Protein AF-A0A6J4JH28-F1 (afdb_monomer)

InterPro domains:
  IPR009057 Homedomain-like superfamily [SSF46689] (2-47)
  IPR018060 AraC-like, DNA binding HTH domain [PF12833] (2-46)
  IPR018060 AraC-like, DNA binding HTH domain [PS01124] (1-47)
  IPR020449 Transcription regulator HTH, AraC- type, HTH domain [PR00032] (14-29)
  IPR020449 Transcription regulator HTH, AraC- type, HTH domain [PR00032] (29-45)

Foldseek 3Di:
DCVVVVLPDDDQPCVNVCVVVVHPDSVVVQVVCCVVVVDGPVVVVVVVVVVD

Sequence (52 aa):
AHAQRLLVTGDASVLDIAFDSGFESTSRFYAAFKQACGCSPGAYRAALHDRG

Solvent-accessible surface area (backbone atoms only — not comparable to full-atom values): 3248 Å² total; per-residue (Å²): 141,60,75,76,59,66,77,70,64,72,91,68,47,72,57,54,56,16,49,76,71,71,34,96,39,51,71,62,37,45,53,54,42,25,70,75,68,74,45,43,71,66,57,55,48,48,65,57,60,71,73,107

Radius of gyration: 11.13 Å; Cα contacts (8 Å, |Δi|>4): 24; chains: 1; bounding box: 22×21×28 Å

Secondary structure (DSSP, 8-state):
--HHHHTTSS---HHHHHHHTT-S-HHHHHHHHHHHHSS-HHHHHHHHHTT-

Mean predicted aligned error: 8.92 Å

Structure (mmCIF, N/CA/C/O backbone):
data_AF-A0A6J4JH28-F1
#
_entry.id   AF-A0A6J4JH28-F1
#
loop_
_atom_site.group_PDB
_atom_site.id
_atom_site.type_symbol
_atom_site.label_atom_id
_atom_site.label_alt_id
_atom_site.label_comp_id
_atom_site.label_asym_id
_atom_site.label_entity_id
_atom_site.label_seq_id
_atom_site.pdbx_PDB_ins_code
_atom_site.Cartn_x
_atom_site.Cartn_y
_atom_site.Cartn_z
_atom_site.occupancy
_atom_site.B_iso_or_equiv
_atom_site.auth_seq_id
_atom_site.auth_comp_id
_atom_site.auth_asym_id
_atom_site.auth_atom_id
_atom_site.pdbx_PDB_model_num
ATOM 1 N N . ALA A 1 1 ? -11.350 -14.881 -8.441 1.00 50.22 1 ALA A N 1
ATOM 2 C CA . ALA A 1 1 ? -11.559 -14.010 -7.261 1.00 50.22 1 ALA A CA 1
ATOM 3 C C . ALA A 1 1 ? -10.630 -14.415 -6.100 1.00 50.22 1 ALA A C 1
ATOM 5 O O . ALA A 1 1 ? -11.090 -14.919 -5.082 1.00 50.22 1 ALA A O 1
ATOM 6 N N . HIS A 1 2 ? -9.311 -14.234 -6.263 1.00 45.50 2 HIS A N 1
ATOM 7 C CA . HIS A 1 2 ? -8.291 -14.607 -5.260 1.00 45.50 2 HIS A CA 1
ATOM 8 C C . HIS A 1 2 ? -7.563 -13.398 -4.652 1.00 45.50 2 HIS A C 1
ATOM 10 O O . HIS A 1 2 ? -7.231 -13.429 -3.472 1.00 45.50 2 HIS A O 1
ATOM 16 N N . ALA A 1 3 ? -7.421 -12.301 -5.404 1.00 48.66 3 ALA A N 1
ATOM 17 C CA . ALA A 1 3 ? -6.714 -11.093 -4.967 1.00 48.66 3 ALA A CA 1
ATOM 18 C C . ALA A 1 3 ? -7.313 -10.429 -3.709 1.00 48.66 3 ALA A C 1
ATOM 20 O O . ALA A 1 3 ? -6.587 -9.873 -2.896 1.00 48.66 3 ALA A O 1
ATOM 21 N N . GLN A 1 4 ? -8.628 -10.541 -3.497 1.00 48.19 4 GLN A N 1
ATOM 22 C CA . GLN A 1 4 ? -9.285 -9.962 -2.318 1.00 48.19 4 GLN A CA 1
ATOM 23 C C . GLN A 1 4 ? -8.981 -10.709 -1.010 1.00 48.19 4 GLN A C 1
ATOM 25 O O . GLN A 1 4 ? -9.119 -10.118 0.054 1.00 48.19 4 GLN A O 1
ATOM 30 N N . ARG A 1 5 ? -8.548 -11.981 -1.055 1.00 50.00 5 ARG A N 1
ATOM 31 C CA . ARG A 1 5 ? -8.210 -12.740 0.167 1.00 50.00 5 ARG A CA 1
ATOM 32 C C . ARG A 1 5 ? -6.798 -12.455 0.671 1.00 50.00 5 ARG A C 1
ATOM 34 O O . ARG A 1 5 ? -6.590 -12.468 1.876 1.00 50.00 5 ARG A O 1
ATOM 41 N N . LEU A 1 6 ? -5.867 -12.133 -0.227 1.00 50.81 6 LEU A N 1
ATOM 42 C CA . LEU A 1 6 ? -4.500 -11.739 0.138 1.00 50.81 6 LEU A CA 1
ATOM 43 C C . LEU A 1 6 ? -4.432 -10.372 0.837 1.00 50.81 6 LEU A C 1
ATOM 45 O O . LEU A 1 6 ? -3.492 -10.111 1.574 1.00 50.81 6 LEU A O 1
ATOM 49 N N . LEU A 1 7 ? -5.453 -9.526 0.680 1.00 49.44 7 LEU A N 1
ATOM 50 C CA . LEU A 1 7 ? -5.549 -8.236 1.377 1.00 49.44 7 LEU A CA 1
ATOM 51 C C . LEU A 1 7 ? -5.940 -8.352 2.863 1.00 49.44 7 LEU A C 1
ATOM 53 O O . LEU A 1 7 ? -5.894 -7.351 3.573 1.00 49.44 7 LEU A O 1
ATOM 57 N N . VAL A 1 8 ? -6.327 -9.545 3.334 1.00 57.09 8 VAL A N 1
ATOM 58 C CA . VAL A 1 8 ? -6.854 -9.766 4.695 1.00 57.09 8 VAL A CA 1
ATOM 59 C C . VAL A 1 8 ? -5.845 -10.471 5.613 1.00 57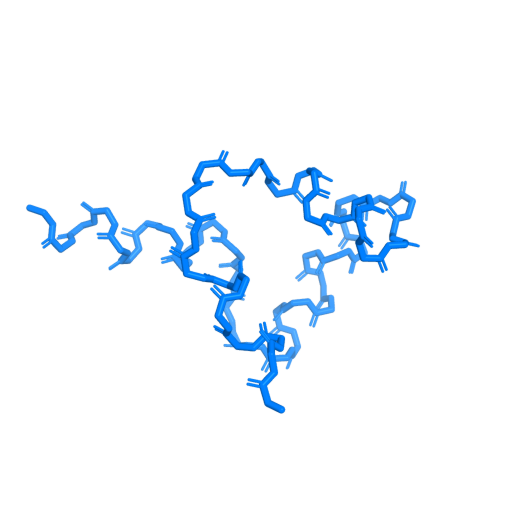.09 8 VAL A C 1
ATOM 61 O O . VAL A 1 8 ? -5.968 -10.404 6.833 1.00 57.09 8 VAL A O 1
ATOM 64 N N . THR A 1 9 ? -4.807 -11.112 5.076 1.00 45.66 9 THR A N 1
ATOM 65 C CA . THR A 1 9 ? -3.850 -11.883 5.880 1.00 45.66 9 THR A CA 1
ATOM 66 C C . THR A 1 9 ? -2.619 -11.060 6.252 1.00 45.66 9 THR A C 1
ATOM 68 O O . THR A 1 9 ? -1.673 -10.976 5.480 1.00 45.66 9 THR A O 1
ATOM 71 N N . GLY A 1 10 ? -2.679 -10.476 7.452 1.00 52.47 10 GLY A N 1
ATOM 72 C CA . GLY A 1 10 ? -1.634 -10.548 8.484 1.00 52.47 10 GLY A CA 1
ATOM 73 C C . GLY A 1 10 ? -0.262 -9.947 8.176 1.00 52.47 10 GLY A C 1
ATOM 74 O O . GLY A 1 10 ? 0.468 -10.472 7.351 1.00 52.47 10 GLY A O 1
ATOM 75 N N . ASP A 1 11 ? 0.098 -8.898 8.922 1.00 52.66 11 ASP A N 1
ATOM 76 C CA . ASP A 1 11 ? 1.465 -8.441 9.252 1.00 52.66 11 ASP A CA 1
ATOM 77 C C . ASP A 1 11 ? 2.510 -8.204 8.149 1.00 52.66 11 ASP A C 1
ATOM 79 O O . ASP A 1 11 ? 3.560 -7.638 8.446 1.00 52.66 11 ASP A O 1
ATOM 83 N N . ALA A 1 12 ? 2.242 -8.512 6.880 1.00 60.59 12 ALA A N 1
ATOM 84 C CA . ALA A 1 12 ? 3.155 -8.205 5.788 1.00 60.59 1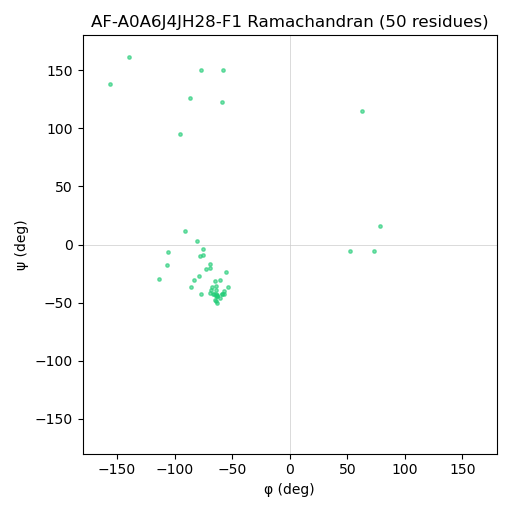2 ALA A CA 1
ATOM 85 C C . ALA A 1 12 ? 3.386 -6.695 5.770 1.00 60.59 12 ALA A C 1
ATOM 87 O O . ALA A 1 12 ? 2.421 -5.920 5.715 1.00 60.59 12 ALA A O 1
ATOM 88 N N . SER A 1 13 ? 4.640 -6.259 5.871 1.00 68.62 13 SER A N 1
ATOM 89 C CA . SER A 1 13 ? 4.981 -4.843 5.861 1.00 68.62 13 SER A CA 1
ATOM 90 C C . SER A 1 13 ? 4.459 -4.216 4.569 1.00 68.62 13 SER A C 1
ATOM 92 O O . S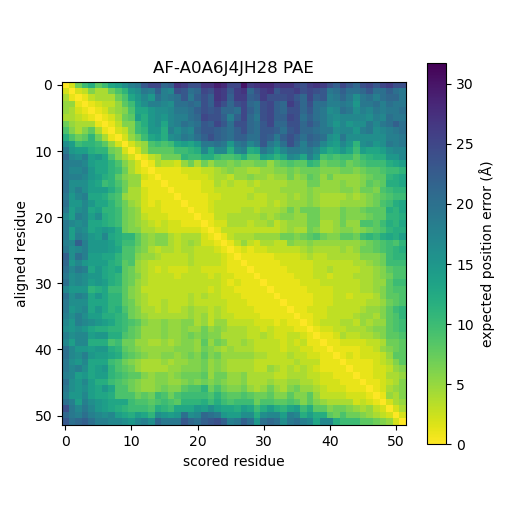ER A 1 13 ? 4.366 -4.866 3.530 1.00 68.62 13 SER A O 1
ATOM 94 N N . VAL A 1 14 ? 4.117 -2.927 4.594 1.00 69.69 14 VAL A N 1
ATOM 95 C CA . VAL A 1 14 ? 3.753 -2.209 3.359 1.00 69.69 14 VAL A CA 1
ATOM 96 C C . VAL A 1 14 ? 4.875 -2.310 2.307 1.00 69.69 14 VAL A C 1
ATOM 98 O O . VAL A 1 14 ? 4.599 -2.227 1.115 1.00 69.69 14 VAL A O 1
ATOM 101 N N . LEU A 1 15 ? 6.120 -2.544 2.745 1.00 72.62 15 LEU A N 1
ATOM 102 C CA . LEU A 1 15 ? 7.254 -2.905 1.890 1.00 72.62 15 LEU A CA 1
ATOM 103 C C . LEU A 1 15 ? 7.061 -4.239 1.168 1.00 72.62 15 LEU A C 1
ATOM 105 O O . LEU A 1 15 ? 7.227 -4.275 -0.046 1.00 72.62 15 LEU A O 1
ATOM 109 N N . ASP A 1 16 ? 6.694 -5.301 1.883 1.00 76.88 16 ASP A N 1
ATOM 110 C CA . ASP A 1 16 ? 6.552 -6.640 1.302 1.00 76.88 16 ASP A CA 1
ATOM 111 C C . ASP A 1 16 ? 5.447 -6.653 0.247 1.00 76.88 16 ASP A C 1
ATOM 113 O O . ASP A 1 16 ? 5.649 -7.138 -0.859 1.00 76.88 16 ASP A O 1
ATOM 117 N N . ILE A 1 17 ? 4.309 -6.015 0.543 1.00 75.88 17 ILE A N 1
ATOM 118 C CA . ILE A 1 17 ? 3.193 -5.897 -0.406 1.00 75.88 17 ILE A CA 1
ATOM 119 C C . ILE A 1 17 ? 3.604 -5.075 -1.634 1.00 75.88 17 ILE A C 1
ATOM 121 O O . ILE A 1 17 ? 3.211 -5.405 -2.753 1.00 75.88 17 ILE A O 1
ATOM 125 N N . ALA A 1 18 ? 4.390 -4.008 -1.447 1.00 79.25 18 ALA A N 1
ATOM 126 C CA . ALA A 1 18 ? 4.883 -3.197 -2.554 1.00 79.25 18 ALA A CA 1
ATOM 127 C C . ALA A 1 18 ? 5.809 -4.011 -3.470 1.00 79.25 18 ALA A C 1
ATOM 129 O O . ALA A 1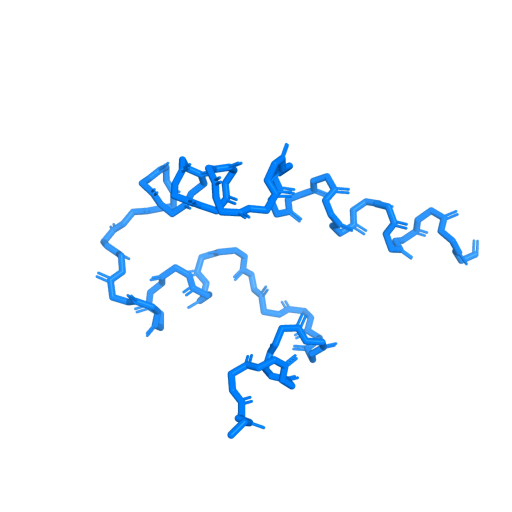 18 ? 5.590 -4.018 -4.681 1.00 79.25 18 ALA A O 1
ATOM 130 N N . PHE A 1 19 ? 6.780 -4.730 -2.900 1.00 80.44 19 PHE A N 1
ATOM 131 C CA . PHE A 1 19 ? 7.700 -5.575 -3.662 1.00 80.44 19 PHE A CA 1
ATOM 132 C C . PHE A 1 19 ? 6.986 -6.731 -4.367 1.00 80.44 19 PHE A C 1
ATOM 134 O O . PHE A 1 19 ? 7.224 -6.948 -5.554 1.00 80.44 19 PHE A O 1
ATOM 141 N N . ASP A 1 20 ? 6.066 -7.414 -3.686 1.00 80.88 20 ASP A N 1
ATOM 142 C CA . ASP A 1 20 ? 5.280 -8.515 -4.260 1.00 80.88 20 ASP A CA 1
ATOM 143 C C . ASP A 1 20 ? 4.354 -8.031 -5.392 1.00 80.88 20 ASP A C 1
ATOM 145 O O . ASP A 1 20 ? 4.142 -8.711 -6.392 1.00 80.88 20 ASP A O 1
ATOM 149 N N . SER A 1 21 ? 3.877 -6.787 -5.293 1.00 75.75 21 SER A N 1
ATOM 150 C CA . SER A 1 21 ? 3.090 -6.126 -6.341 1.00 75.75 21 SER A CA 1
ATOM 151 C C . SER A 1 21 ? 3.943 -5.551 -7.486 1.00 75.75 21 SER A C 1
ATOM 153 O O . SER A 1 21 ? 3.399 -4.901 -8.380 1.00 75.75 21 SER A O 1
ATOM 155 N N . GLY A 1 22 ? 5.267 -5.748 -7.471 1.00 82.12 22 GLY A N 1
ATOM 156 C CA . GLY A 1 22 ? 6.187 -5.269 -8.507 1.00 82.12 22 GLY A CA 1
ATOM 157 C C . GLY A 1 22 ? 6.533 -3.779 -8.421 1.00 82.12 22 GLY A C 1
ATOM 158 O O . GLY A 1 22 ? 7.028 -3.204 -9.390 1.00 82.12 22 GLY A O 1
ATOM 159 N N . PHE A 1 23 ? 6.274 -3.124 -7.286 1.00 81.75 23 PHE A N 1
ATOM 160 C CA . PHE A 1 23 ? 6.709 -1.750 -7.055 1.00 81.75 23 PHE A CA 1
ATOM 161 C C . PHE A 1 23 ? 8.122 -1.721 -6.480 1.00 81.75 23 PHE A C 1
ATOM 163 O O . PHE A 1 23 ? 8.394 -2.247 -5.408 1.00 81.75 23 PHE A O 1
ATOM 170 N N . GLU A 1 24 ? 8.997 -0.971 -7.140 1.00 78.62 24 GLU A N 1
ATOM 171 C CA . GLU A 1 24 ? 10.37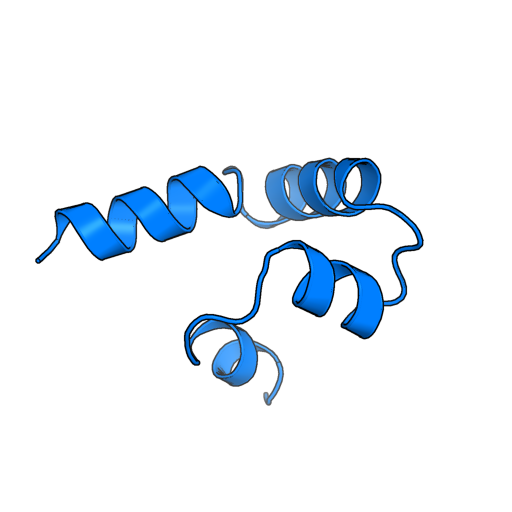6 -0.733 -6.691 1.00 78.62 24 GLU A CA 1
ATOM 172 C C . GLU A 1 24 ? 10.463 0.256 -5.514 1.00 78.62 24 GLU A C 1
ATOM 174 O O . GLU A 1 24 ? 11.543 0.562 -5.012 1.00 78.62 24 GLU A O 1
ATOM 179 N N . SER A 1 25 ? 9.338 0.839 -5.089 1.00 77.81 25 SER A N 1
ATOM 180 C CA . SER A 1 25 ? 9.309 1.821 -4.005 1.00 77.81 25 SER A CA 1
ATOM 181 C C . SER A 1 25 ? 7.955 1.901 -3.321 1.00 77.81 25 SER A C 1
ATOM 183 O O . SER A 1 25 ? 6.908 2.018 -3.966 1.00 77.81 25 SER A O 1
ATOM 185 N N . THR A 1 26 ? 7.997 1.988 -1.992 1.00 77.94 26 THR A N 1
ATOM 186 C CA . THR A 1 26 ? 6.822 2.206 -1.144 1.00 77.94 26 THR A CA 1
ATOM 187 C C . THR A 1 26 ? 6.077 3.480 -1.522 1.00 77.94 26 THR A C 1
ATOM 189 O O . THR A 1 26 ? 4.863 3.440 -1.644 1.00 77.94 26 THR A O 1
ATOM 192 N N . SER A 1 27 ? 6.748 4.597 -1.807 1.00 81.44 27 SER A N 1
ATOM 193 C CA . SER A 1 27 ? 6.071 5.856 -2.165 1.00 81.44 27 SER A CA 1
ATOM 194 C C . SER A 1 27 ? 5.140 5.727 -3.380 1.00 81.44 27 SER A C 1
ATOM 196 O O . SER A 1 27 ? 4.030 6.263 -3.367 1.00 81.44 27 SER A O 1
ATOM 198 N N . ARG A 1 28 ? 5.554 4.973 -4.413 1.00 82.81 28 ARG A N 1
ATOM 199 C CA . ARG A 1 28 ? 4.721 4.702 -5.602 1.00 82.81 28 ARG A CA 1
ATOM 200 C C . ARG A 1 28 ? 3.541 3.802 -5.249 1.00 82.81 28 ARG A C 1
ATOM 202 O O . ARG A 1 28 ? 2.420 4.081 -5.668 1.00 82.81 28 ARG A O 1
ATOM 209 N N . PHE A 1 29 ? 3.786 2.786 -4.426 1.00 83.94 29 PHE A N 1
ATOM 210 C CA . PHE A 1 29 ? 2.738 1.918 -3.903 1.00 83.94 29 PHE A CA 1
ATOM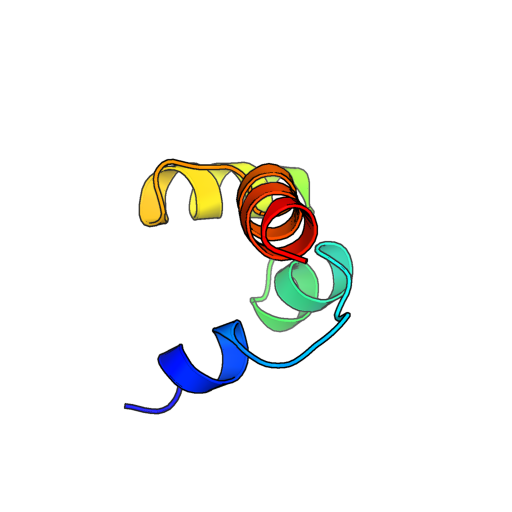 211 C C . PHE A 1 29 ? 1.708 2.695 -3.070 1.00 83.94 29 PHE A C 1
ATOM 213 O O . PHE A 1 29 ? 0.513 2.560 -3.300 1.00 83.94 29 PHE A O 1
ATOM 220 N N . TYR A 1 30 ? 2.139 3.575 -2.160 1.00 81.00 30 TYR A N 1
ATOM 221 C CA . TYR A 1 30 ? 1.249 4.407 -1.345 1.00 81.00 30 TYR A CA 1
ATOM 222 C C . TYR A 1 30 ? 0.352 5.302 -2.205 1.00 81.00 30 TYR A C 1
ATOM 224 O O . TYR A 1 30 ? -0.837 5.423 -1.915 1.00 81.00 30 TYR A O 1
ATOM 232 N N . ALA A 1 31 ? 0.898 5.913 -3.261 1.00 85.50 31 ALA A N 1
ATOM 233 C CA . ALA A 1 31 ? 0.118 6.733 -4.184 1.00 85.50 31 ALA A CA 1
ATOM 234 C C . ALA A 1 31 ? -0.928 5.899 -4.941 1.00 85.50 31 ALA A C 1
ATOM 236 O O . ALA A 1 31 ? -2.102 6.270 -4.960 1.00 85.50 31 ALA A O 1
ATOM 237 N N . ALA A 1 32 ? -0.525 4.754 -5.501 1.00 84.81 32 ALA A N 1
ATOM 238 C CA . ALA A 1 32 ? -1.422 3.848 -6.216 1.00 84.81 32 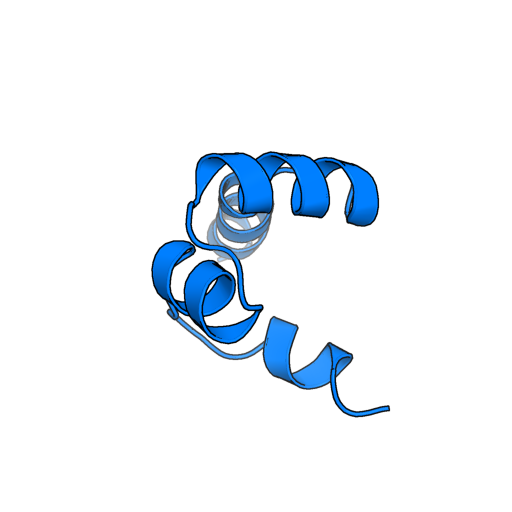ALA A CA 1
ATOM 239 C C . ALA A 1 32 ? -2.514 3.275 -5.297 1.00 84.81 32 ALA A C 1
ATOM 241 O O . ALA A 1 32 ? -3.693 3.291 -5.640 1.00 84.81 32 ALA A O 1
ATOM 242 N N . PHE A 1 33 ? -2.142 2.846 -4.090 1.00 83.75 33 PHE A N 1
ATOM 243 C CA . PHE A 1 33 ? -3.073 2.325 -3.095 1.00 83.75 33 PHE A CA 1
ATOM 244 C C . PHE A 1 33 ? -4.055 3.401 -2.633 1.00 83.75 33 PHE A C 1
ATOM 246 O O . PHE A 1 33 ? -5.250 3.147 -2.553 1.00 83.75 33 PHE A O 1
ATOM 253 N N . LYS A 1 34 ? -3.589 4.630 -2.386 1.00 84.44 34 LYS A N 1
ATOM 254 C CA . LYS A 1 34 ? -4.477 5.740 -2.020 1.00 84.44 34 LYS A CA 1
ATOM 255 C C . LYS A 1 34 ? -5.442 6.097 -3.150 1.00 84.44 34 LYS A C 1
ATOM 257 O O . LYS A 1 34 ? -6.583 6.437 -2.862 1.00 84.44 34 LYS A O 1
ATOM 262 N N . GLN A 1 35 ? -5.024 6.003 -4.411 1.00 83.88 35 GLN A N 1
ATOM 263 C CA . GLN A 1 35 ? -5.929 6.187 -5.550 1.00 83.88 35 GLN A CA 1
ATOM 264 C C . GLN A 1 35 ? -6.956 5.052 -5.668 1.00 83.88 35 GLN A C 1
ATOM 266 O O . GLN A 1 35 ? -8.117 5.322 -5.954 1.00 83.88 35 GLN A O 1
ATOM 271 N N . ALA A 1 36 ? -6.555 3.805 -5.411 1.00 83.06 36 ALA A N 1
ATOM 272 C CA . ALA A 1 36 ? -7.435 2.642 -5.517 1.00 83.06 36 ALA A CA 1
ATOM 273 C C . ALA A 1 36 ? -8.405 2.493 -4.328 1.00 83.06 36 ALA A C 1
ATOM 275 O O . ALA A 1 36 ? -9.577 2.182 -4.516 1.00 83.06 36 ALA A O 1
ATOM 276 N N . CYS A 1 37 ? -7.924 2.708 -3.103 1.00 79.69 37 CYS A N 1
ATOM 277 C CA . CYS A 1 37 ? -8.661 2.480 -1.856 1.00 79.69 37 CYS A CA 1
ATOM 278 C C . CYS A 1 37 ? -9.138 3.773 -1.177 1.00 79.69 37 CYS A C 1
ATOM 280 O O . CYS A 1 37 ? -9.819 3.709 -0.155 1.00 79.69 37 CYS A O 1
ATOM 282 N N . GLY A 1 38 ? -8.745 4.950 -1.674 1.00 82.69 38 GLY A N 1
ATOM 283 C CA . GLY A 1 38 ? -9.094 6.253 -1.091 1.00 82.69 38 GLY A CA 1
ATOM 284 C C . GLY A 1 38 ? -8.371 6.598 0.219 1.00 82.69 38 GLY A C 1
ATOM 285 O 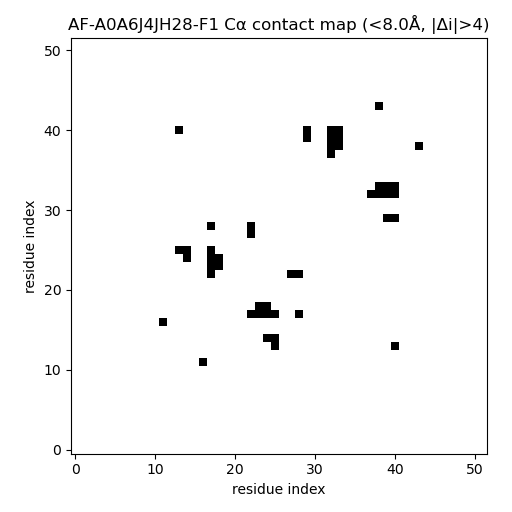O . GLY A 1 38 ? -8.488 7.718 0.714 1.00 82.69 38 GLY A O 1
ATOM 286 N N . CYS A 1 39 ? -7.596 5.674 0.787 1.00 80.38 39 CYS A N 1
ATOM 287 C CA . CYS A 1 39 ? -6.895 5.826 2.062 1.00 80.38 39 CYS A CA 1
ATOM 288 C C . CYS A 1 39 ? -5.487 5.221 1.987 1.00 80.38 39 CYS A C 1
ATOM 290 O O . CYS A 1 39 ? -5.186 4.448 1.082 1.00 80.38 39 CYS A O 1
ATOM 292 N N . SER A 1 40 ? -4.589 5.598 2.902 1.00 79.00 40 SER A N 1
ATOM 293 C CA . SER A 1 40 ? -3.253 4.995 2.946 1.00 79.00 40 SER A CA 1
ATOM 294 C C . SER A 1 40 ? -3.305 3.597 3.586 1.00 79.00 40 SER A C 1
ATOM 296 O O . SER A 1 40 ? -4.119 3.375 4.485 1.00 79.00 40 SER A O 1
ATOM 298 N N . PRO A 1 41 ? -2.407 2.667 3.208 1.00 75.56 41 PRO A N 1
ATOM 299 C CA . PRO A 1 41 ? -2.298 1.354 3.849 1.00 75.56 41 PRO A CA 1
ATOM 300 C C . PRO A 1 41 ? -2.134 1.443 5.374 1.00 75.56 41 PRO A C 1
ATOM 302 O O . PRO A 1 41 ? -2.689 0.632 6.109 1.00 75.56 41 PRO A O 1
ATOM 305 N N . GLY A 1 42 ? -1.392 2.449 5.854 1.00 75.06 42 GLY A N 1
ATOM 306 C CA . GLY A 1 42 ? -1.214 2.712 7.283 1.00 75.06 42 GLY A CA 1
ATOM 307 C C . GLY A 1 42 ? -2.505 3.153 7.976 1.00 75.06 42 GLY A C 1
ATOM 308 O O . GLY A 1 42 ? -2.813 2.643 9.046 1.00 75.06 42 GLY A O 1
ATOM 309 N N . ALA A 1 43 ? -3.301 4.031 7.352 1.00 75.69 43 ALA A N 1
ATOM 310 C CA . ALA A 1 43 ? -4.608 4.428 7.883 1.00 75.69 43 ALA A CA 1
ATOM 311 C C . ALA A 1 43 ? -5.610 3.265 7.863 1.00 75.69 43 ALA A C 1
ATOM 313 O O . ALA A 1 43 ? -6.391 3.108 8.796 1.00 75.69 43 ALA A O 1
ATOM 314 N N . TYR A 1 44 ? -5.551 2.420 6.830 1.00 74.25 44 TYR A N 1
ATOM 315 C CA . TYR A 1 44 ? -6.360 1.209 6.741 1.00 74.25 44 TYR A CA 1
ATOM 316 C C . TYR A 1 44 ? -6.027 0.225 7.873 1.00 74.25 44 TYR A C 1
ATOM 318 O O . TYR A 1 44 ? -6.930 -0.272 8.538 1.00 74.25 44 TYR A O 1
ATOM 326 N N . ARG A 1 45 ? -4.734 0.008 8.163 1.00 72.44 45 ARG A N 1
ATOM 327 C CA . ARG A 1 45 ? -4.299 -0.806 9.312 1.00 72.44 45 ARG A CA 1
ATOM 328 C C . ARG A 1 45 ? -4.665 -0.179 10.647 1.00 72.44 45 ARG A C 1
ATOM 330 O O . ARG A 1 45 ? -5.149 -0.890 11.514 1.00 72.44 45 ARG A O 1
ATOM 337 N N . ALA A 1 46 ? -4.483 1.130 10.804 1.00 73.69 46 ALA A N 1
ATOM 338 C CA . ALA A 1 46 ? -4.882 1.831 12.020 1.00 73.69 46 ALA A CA 1
ATOM 339 C C . ALA A 1 46 ? -6.387 1.667 12.285 1.00 73.69 46 ALA A C 1
ATOM 341 O O . ALA A 1 46 ? -6.770 1.330 13.395 1.00 73.69 46 ALA A O 1
ATOM 342 N N . ALA A 1 47 ? -7.234 1.778 11.257 1.00 71.00 47 ALA A N 1
ATOM 343 C CA . ALA A 1 47 ? -8.679 1.563 11.371 1.00 71.00 47 ALA A CA 1
ATOM 344 C C . ALA A 1 47 ? -9.093 0.098 11.632 1.00 71.00 47 ALA A C 1
ATOM 346 O O . ALA A 1 47 ? -10.244 -0.153 12.005 1.00 71.00 47 ALA A O 1
ATOM 347 N N . LEU A 1 48 ? -8.199 -0.868 11.393 1.00 68.69 48 LEU A N 1
ATOM 348 C CA . LEU A 1 48 ? -8.373 -2.265 11.804 1.00 68.69 48 LEU A CA 1
ATOM 349 C C . LEU A 1 48 ? -7.886 -2.493 13.240 1.00 68.69 48 LEU A C 1
ATOM 351 O O . LEU A 1 48 ? -8.509 -3.254 13.969 1.00 68.69 48 LEU A O 1
ATOM 355 N N . HIS A 1 49 ? -6.810 -1.819 13.649 1.00 64.69 49 HIS A N 1
ATOM 356 C CA . HIS A 1 49 ? -6.215 -1.947 14.980 1.00 64.69 49 HIS A CA 1
ATOM 357 C C . HIS A 1 49 ? -6.974 -1.154 16.062 1.00 64.69 49 HIS A C 1
ATOM 359 O O . HIS A 1 49 ? -6.958 -1.541 17.221 1.00 64.69 49 HIS A O 1
ATOM 365 N N . ASP A 1 50 ? -7.662 -0.071 15.689 1.00 57.88 50 ASP A N 1
ATOM 366 C CA . ASP A 1 50 ? -8.530 0.738 16.568 1.00 57.88 50 ASP A CA 1
ATOM 367 C C . ASP A 1 50 ? -9.904 0.083 16.820 1.00 57.88 50 ASP A C 1
ATOM 369 O O . ASP A 1 50 ? -10.671 0.514 17.671 1.00 57.88 50 ASP A O 1
ATOM 373 N N . ARG A 1 51 ? -10.225 -0.995 16.090 1.00 53.41 51 ARG A N 1
ATOM 374 C CA . ARG A 1 51 ? -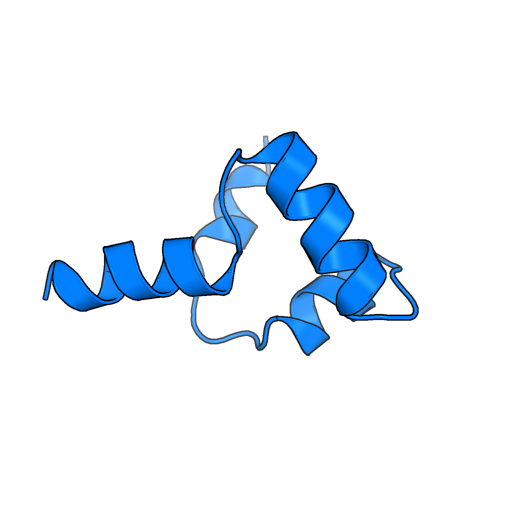11.422 -1.825 16.319 1.00 53.41 51 ARG A CA 1
ATOM 375 C C . ARG A 1 51 ? -11.175 -3.007 17.271 1.00 53.41 51 ARG A C 1
ATOM 377 O O . ARG A 1 51 ? -12.016 -3.905 17.323 1.00 53.41 51 ARG A O 1
ATOM 384 N N . GLY A 1 52 ? -10.029 -3.026 17.955 1.00 47.00 52 GLY A N 1
ATOM 385 C CA . GLY A 1 52 ? -9.660 -4.014 18.973 1.00 47.00 52 GLY A CA 1
ATOM 386 C C . GLY A 1 52 ? -10.042 -3.578 20.377 1.00 47.00 52 GLY A C 1
ATOM 387 O O . GLY A 1 52 ? -9.863 -2.380 20.682 1.00 47.00 52 GLY A O 1
#

pLDDT: mean 70.29, std 13.06, range [45.5, 85.5]

Organism: NCBI:txid1672391

Nearest PDB structures (foldseek):
  3mkl-assembly1_A  TM=8.174E-01  e=5.130E-01  Escherichia coli K-12
  3mkl-assembly2_B  TM=8.099E-01  e=1.043E+00  Escherichia coli K-12
  5chh-assembly1_A  TM=8.190E-01  e=2.444E+00  Pseudomonas aeruginosa